Protein AF-A0A9N9REV0-F1 (afdb_monomer)

Solvent-accessible surface area (backbone atoms only — not comparable to full-atom values): 5904 Å² total; per-residue (Å²): 127,68,68,65,56,53,52,52,52,53,52,50,52,54,52,50,50,53,52,52,51,50,51,52,51,51,54,52,50,52,52,51,53,50,53,54,51,60,56,54,60,77,67,71,83,71,51,74,66,57,53,46,54,50,48,52,53,51,41,51,53,50,49,38,34,29,69,38,70,37,88,98,43,74,53,42,95,80,69,84,79,78,74,94,51,90,74,53,76,76,45,69,58,63,73,77,77,117

Mean predicted aligned error: 14.19 Å

Organism: NCBI:txid40085

Structure (mmCIF, N/CA/C/O backbone):
data_AF-A0A9N9REV0-F1
#
_entry.id   AF-A0A9N9REV0-F1
#
loop_
_atom_site.group_PDB
_atom_site.id
_atom_site.type_symbol
_atom_site.label_atom_id
_atom_site.label_alt_id
_atom_site.label_comp_id
_atom_site.label_asym_id
_atom_site.label_entity_id
_atom_site.label_seq_id
_atom_site.pdbx_PDB_ins_code
_atom_site.Cartn_x
_atom_site.Cartn_y
_atom_site.Cartn_z
_atom_site.occupancy
_atom_site.B_iso_or_equiv
_atom_site.auth_seq_id
_atom_site.auth_comp_id
_atom_site.auth_asym_id
_atom_site.auth_atom_id
_atom_site.pdbx_PDB_model_num
ATOM 1 N N . MET A 1 1 ? -41.044 39.309 25.851 1.00 53.75 1 MET A N 1
ATOM 2 C CA . MET A 1 1 ? -40.738 38.405 24.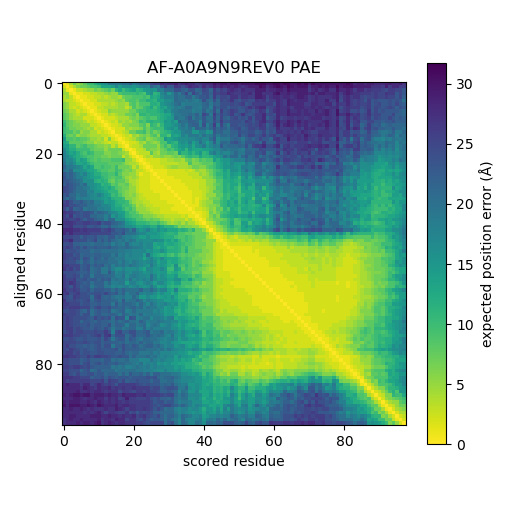716 1.00 53.75 1 MET A CA 1
ATOM 3 C C . MET A 1 1 ? -39.412 38.722 23.996 1.00 53.75 1 MET A C 1
ATOM 5 O O . MET A 1 1 ? -38.942 37.848 23.286 1.00 53.75 1 MET A O 1
ATOM 9 N N . CYS A 1 2 ? -38.752 39.879 24.196 1.00 62.28 2 CYS A N 1
ATOM 10 C CA . CYS A 1 2 ? -37.497 40.219 23.485 1.00 62.28 2 CYS A CA 1
ATOM 11 C C . CYS A 1 2 ? -36.208 39.523 23.973 1.00 62.28 2 CYS A C 1
ATOM 13 O O . CYS A 1 2 ? -35.323 39.263 23.165 1.00 62.28 2 CYS A O 1
ATOM 15 N N . THR A 1 3 ? -36.080 39.192 25.259 1.00 68.62 3 THR A N 1
ATOM 16 C CA . THR A 1 3 ? -34.816 38.685 25.834 1.00 68.62 3 THR A CA 1
ATOM 17 C C . THR A 1 3 ? -34.467 37.259 25.402 1.00 68.62 3 THR A C 1
ATOM 19 O O . THR A 1 3 ? -33.303 36.957 25.159 1.00 68.62 3 THR A O 1
ATOM 22 N N . ALA A 1 4 ? -35.464 36.386 25.235 1.00 67.81 4 ALA A N 1
ATOM 23 C CA . ALA A 1 4 ? -35.243 35.011 24.781 1.00 67.81 4 ALA A CA 1
ATOM 24 C C . ALA A 1 4 ? -34.725 34.948 23.330 1.00 67.81 4 ALA A C 1
ATOM 26 O O . ALA A 1 4 ? -33.871 34.122 23.014 1.00 67.81 4 ALA A O 1
ATOM 27 N N . LEU A 1 5 ? -35.192 35.854 22.463 1.00 69.00 5 LEU A N 1
ATOM 28 C CA . LEU A 1 5 ? -34.768 35.913 21.062 1.00 69.00 5 LEU A CA 1
ATOM 29 C C . LEU A 1 5 ? -33.315 36.396 20.925 1.00 69.00 5 LEU A C 1
ATOM 31 O O . LEU A 1 5 ? -32.560 35.846 20.127 1.00 69.00 5 LEU A O 1
ATOM 35 N N . GLN A 1 6 ? -32.902 37.364 21.748 1.00 70.44 6 GLN A N 1
ATOM 36 C CA . GLN A 1 6 ? -31.522 37.862 21.768 1.00 70.44 6 GLN A CA 1
ATOM 37 C C . GLN A 1 6 ? -30.526 36.800 22.258 1.00 70.44 6 GLN A C 1
ATOM 39 O O . GLN A 1 6 ? -29.430 36.696 21.712 1.00 70.44 6 GLN A O 1
ATOM 44 N N . ILE A 1 7 ? -30.916 35.970 23.232 1.00 71.12 7 ILE A N 1
ATOM 45 C CA . ILE A 1 7 ? -30.083 34.863 23.735 1.00 71.12 7 ILE A CA 1
ATOM 46 C C . ILE A 1 7 ? -29.960 33.742 22.690 1.00 71.12 7 ILE A C 1
ATOM 48 O O . ILE A 1 7 ? -28.883 33.190 22.490 1.00 71.12 7 ILE A O 1
ATOM 52 N N . LEU A 1 8 ? -31.037 33.419 21.970 1.00 70.56 8 LEU A N 1
ATOM 53 C CA . LEU A 1 8 ? -30.990 32.440 20.877 1.00 70.56 8 LEU A CA 1
ATOM 54 C C . LEU A 1 8 ? -30.070 32.890 19.733 1.00 70.56 8 LEU A C 1
ATOM 56 O O . LEU A 1 8 ? -29.316 32.080 19.194 1.00 70.56 8 LEU A O 1
ATOM 60 N N . GLN A 1 9 ? -30.093 34.180 19.388 1.00 72.62 9 GLN A N 1
ATOM 61 C CA . GLN A 1 9 ? -29.218 34.740 18.357 1.00 72.62 9 GLN A CA 1
ATOM 62 C C . GLN A 1 9 ? -27.741 34.723 18.775 1.00 72.62 9 GLN A C 1
ATOM 64 O O . GLN A 1 9 ? -26.896 34.340 17.968 1.00 72.62 9 GLN A O 1
ATOM 69 N N . SER A 1 10 ? -27.412 35.068 20.025 1.00 72.06 10 SER A N 1
ATOM 70 C CA . SER A 1 10 ? -26.021 35.036 20.499 1.00 72.06 10 SER A CA 1
ATOM 71 C C . SER A 1 10 ? -25.463 33.611 20.589 1.00 72.06 10 SER A C 1
ATOM 73 O O . SER A 1 10 ? -24.334 33.372 20.157 1.00 72.06 10 SER A O 1
ATOM 75 N N . LEU A 1 11 ? -26.267 32.641 21.040 1.00 76.56 11 LEU A N 1
ATOM 76 C CA . LEU A 1 11 ? -25.876 31.228 21.079 1.00 76.56 11 LEU A CA 1
ATOM 77 C C . LEU A 1 11 ? -25.667 30.641 19.674 1.00 76.56 11 LEU A C 1
ATOM 79 O O . LEU A 1 11 ? -24.718 29.887 19.458 1.00 76.56 11 LEU A O 1
ATOM 83 N N . ALA A 1 12 ? -26.507 31.008 18.699 1.00 70.06 12 ALA A N 1
ATOM 84 C CA . ALA A 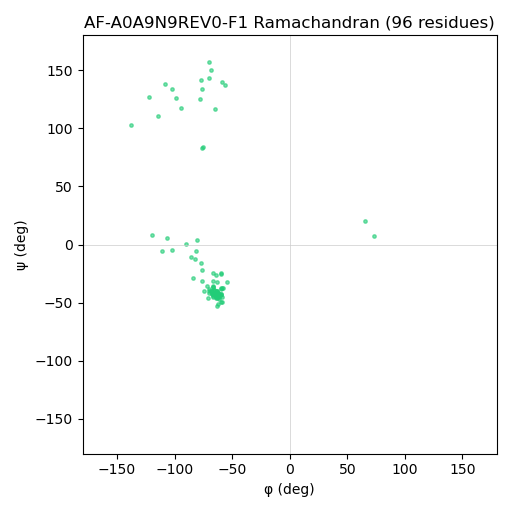1 12 ? -26.350 30.571 17.311 1.00 70.06 12 ALA A CA 1
ATOM 85 C C . ALA A 1 12 ? -25.053 31.109 16.675 1.00 70.06 12 ALA A C 1
ATOM 87 O O . ALA A 1 12 ? -24.352 30.368 15.983 1.00 70.06 12 ALA A O 1
ATOM 88 N N . VAL A 1 13 ? -24.689 32.366 16.957 1.00 74.75 13 VAL A N 1
ATOM 89 C CA . VAL A 1 13 ? -23.438 32.981 16.478 1.00 74.75 13 VAL A CA 1
ATOM 90 C C . VAL A 1 13 ? -22.211 32.327 17.118 1.00 74.75 13 VAL A C 1
ATOM 92 O O . VAL A 1 13 ? -21.228 32.059 16.426 1.00 74.75 13 VAL A O 1
ATOM 95 N N . GLU A 1 14 ? -22.257 32.000 18.410 1.00 71.00 14 GLU A N 1
ATOM 96 C CA . GLU A 1 14 ? -21.144 31.340 19.103 1.00 71.00 14 GLU A CA 1
ATOM 97 C C . GLU A 1 14 ? -20.928 29.895 18.611 1.00 71.00 14 GLU A C 1
ATOM 99 O O . GLU A 1 14 ? -19.789 29.465 18.406 1.00 71.00 14 GLU A O 1
ATOM 104 N N . GLN A 1 15 ? -22.011 29.153 18.355 1.00 69.38 15 GLN A N 1
ATOM 105 C CA . GLN A 1 15 ? -2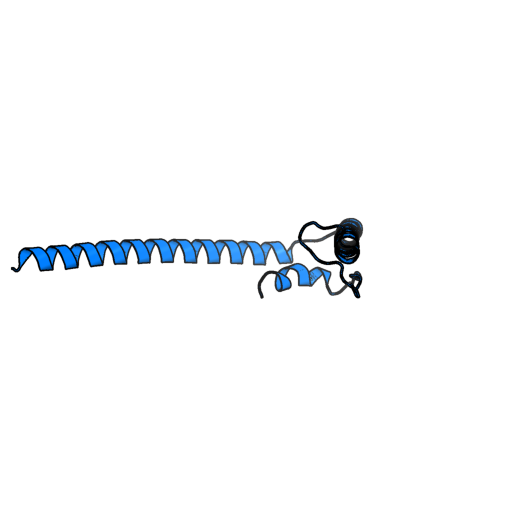1.951 27.805 17.775 1.00 69.38 15 GLN A CA 1
ATOM 106 C C . GLN A 1 15 ? -21.446 27.821 16.326 1.00 69.38 15 GLN A C 1
ATOM 108 O O . GLN A 1 15 ? -20.585 27.017 15.961 1.00 69.38 15 GLN A O 1
ATOM 113 N N . TYR A 1 16 ? -21.912 28.775 15.514 1.00 69.75 16 TYR A N 1
ATOM 114 C CA . TYR A 1 16 ? -21.442 28.960 14.140 1.00 69.75 16 TYR A CA 1
ATOM 115 C C . TYR A 1 16 ? -19.955 29.330 14.092 1.00 69.75 16 TYR A C 1
ATOM 117 O O . TYR A 1 16 ? -19.192 28.750 13.318 1.00 69.75 16 TYR A O 1
ATOM 125 N N . THR A 1 17 ? -19.513 30.231 14.973 1.00 66.25 17 THR A N 1
ATOM 126 C CA . THR A 1 17 ? -18.106 30.646 15.051 1.00 66.25 17 THR A CA 1
ATOM 127 C C . THR A 1 17 ? -17.217 29.481 15.484 1.00 66.25 17 THR A C 1
ATOM 129 O O . THR A 1 17 ? -16.184 29.254 14.860 1.00 66.25 17 THR A O 1
ATOM 132 N N . ARG A 1 18 ? -17.633 28.671 16.472 1.00 69.56 18 ARG A N 1
ATOM 133 C CA . ARG A 1 18 ? -16.895 27.461 16.879 1.00 69.56 18 ARG A CA 1
ATOM 134 C C . ARG A 1 18 ? -16.827 26.399 15.779 1.00 69.56 18 ARG A C 1
ATOM 136 O O . ARG A 1 18 ? -15.749 25.854 15.547 1.00 69.56 18 ARG A O 1
ATOM 143 N N . CYS A 1 19 ? -17.926 26.118 15.075 1.00 64.12 19 CYS A N 1
ATOM 144 C CA . CYS A 1 19 ? -17.911 25.191 13.935 1.00 64.12 19 CYS A CA 1
ATOM 145 C C . CYS A 1 19 ? -17.011 25.694 12.800 1.00 64.12 19 CYS A C 1
ATOM 147 O O . CYS A 1 19 ? -16.211 24.926 12.273 1.00 64.12 19 CYS A O 1
ATOM 149 N N . SER A 1 20 ? -17.094 26.981 12.462 1.00 71.69 20 SER A N 1
ATOM 150 C CA . SER A 1 20 ? -16.279 27.603 11.413 1.00 71.69 20 SER A CA 1
ATOM 151 C C . SER A 1 20 ? -14.781 27.587 11.750 1.00 71.69 20 SER A C 1
ATOM 153 O O . SER A 1 20 ? -13.949 27.251 10.901 1.00 71.69 20 SER A O 1
ATOM 155 N N . LEU A 1 21 ? -14.418 27.856 13.011 1.00 70.38 21 LEU A N 1
ATOM 156 C CA . LEU A 1 21 ? -13.026 27.809 13.467 1.00 70.38 21 LEU A CA 1
ATOM 157 C C . LEU A 1 21 ? -12.467 26.380 13.436 1.00 70.38 21 LEU A C 1
ATOM 159 O O . LEU A 1 21 ? -11.369 26.162 12.925 1.00 70.38 21 LEU A O 1
ATOM 163 N N . ASN A 1 22 ? -13.241 25.400 13.914 1.00 75.75 22 ASN A N 1
ATOM 164 C CA . ASN A 1 22 ? -12.859 23.987 13.872 1.00 75.75 22 ASN A CA 1
ATOM 165 C C . ASN A 1 22 ? -12.726 23.478 12.433 1.00 75.75 22 ASN A C 1
ATOM 167 O O . ASN A 1 22 ? -11.739 22.825 12.108 1.00 75.75 22 ASN A O 1
ATOM 171 N N . LEU A 1 23 ? -13.660 23.836 11.549 1.00 80.00 23 LEU A N 1
ATOM 172 C CA . LEU A 1 23 ? -13.594 23.487 10.131 1.00 80.00 23 LEU A CA 1
ATOM 173 C C . LEU A 1 23 ? -12.347 24.085 9.464 1.00 80.00 23 LEU A C 1
ATOM 175 O O . LEU A 1 23 ? -11.645 23.394 8.731 1.00 80.00 23 LEU A O 1
ATOM 179 N N . THR A 1 24 ? -12.016 25.339 9.774 1.00 84.38 24 THR A N 1
ATOM 180 C CA . THR A 1 24 ? -10.812 26.004 9.255 1.00 84.38 24 THR A CA 1
ATOM 181 C C . THR A 1 24 ? -9.531 25.318 9.736 1.00 84.38 24 THR A C 1
ATOM 183 O O . THR A 1 24 ? -8.602 25.128 8.950 1.00 84.38 24 THR A O 1
ATOM 186 N N . MET A 1 25 ? -9.471 24.907 11.006 1.00 81.50 25 MET A N 1
ATOM 187 C CA . MET A 1 25 ? -8.331 24.158 11.544 1.00 81.50 25 MET A CA 1
ATOM 188 C C . MET A 1 25 ? -8.205 22.776 10.898 1.00 81.50 25 MET A C 1
ATOM 190 O O . MET A 1 25 ? -7.107 22.391 10.501 1.00 81.50 25 MET A O 1
ATOM 194 N N . VAL A 1 26 ? -9.319 22.063 10.710 1.00 86.00 26 VAL A N 1
ATOM 195 C CA . VAL A 1 26 ? -9.341 20.759 10.031 1.00 86.00 26 VAL A CA 1
ATOM 196 C C . VAL A 1 26 ? -8.854 20.886 8.589 1.00 86.00 26 VAL A C 1
ATOM 198 O O . VAL A 1 26 ? -7.973 20.133 8.181 1.00 86.00 26 VAL A O 1
ATOM 201 N N . ILE A 1 27 ? -9.342 21.875 7.833 1.00 89.56 27 ILE A N 1
ATOM 202 C CA . ILE A 1 27 ? -8.898 22.119 6.452 1.00 89.56 27 ILE A CA 1
ATOM 203 C C . ILE A 1 27 ? -7.390 22.395 6.413 1.00 89.56 27 ILE A C 1
ATOM 205 O O . ILE A 1 27 ? -6.681 21.812 5.597 1.00 89.56 27 ILE A O 1
ATOM 209 N N . ARG A 1 28 ? -6.869 23.230 7.321 1.00 89.69 28 ARG A N 1
ATOM 210 C CA . ARG A 1 28 ? -5.428 23.524 7.401 1.00 89.69 28 ARG A CA 1
ATOM 211 C C . ARG A 1 28 ? -4.594 22.279 7.696 1.00 89.69 28 ARG A C 1
ATOM 213 O O . ARG A 1 28 ? -3.563 22.087 7.058 1.00 89.69 28 ARG A O 1
ATOM 220 N N . VAL A 1 29 ? -5.041 21.429 8.620 1.00 89.94 29 VAL A N 1
ATOM 221 C CA . VAL A 1 29 ? -4.359 20.168 8.948 1.00 89.94 29 VAL A CA 1
ATOM 222 C C . VAL A 1 29 ? -4.363 19.220 7.747 1.00 89.94 29 VAL A C 1
ATOM 224 O O . VAL A 1 29 ? -3.314 18.680 7.405 1.00 89.94 29 VAL A O 1
ATOM 227 N N . VAL A 1 30 ? -5.498 19.062 7.060 1.00 90.75 30 VAL A N 1
ATOM 228 C CA . VAL A 1 30 ? -5.598 18.219 5.856 1.00 90.75 30 VAL A CA 1
ATOM 229 C C . VAL A 1 30 ? -4.672 18.726 4.749 1.00 90.75 30 VAL A C 1
ATOM 231 O O . VAL A 1 30 ? -3.926 17.938 4.171 1.00 90.75 30 VAL A O 1
ATOM 234 N N . LEU A 1 31 ? -4.655 20.038 4.492 1.00 89.75 31 LEU A N 1
ATOM 235 C CA . LEU A 1 31 ? -3.765 20.644 3.497 1.00 89.75 31 LEU A CA 1
ATOM 236 C C . LEU A 1 31 ? -2.287 20.446 3.855 1.00 89.75 31 LEU A C 1
ATOM 238 O O . LEU A 1 31 ? -1.479 20.124 2.985 1.00 89.75 31 LEU A O 1
ATOM 242 N N . PHE A 1 32 ? -1.931 20.598 5.131 1.00 90.00 32 PHE A N 1
ATOM 243 C CA . PHE A 1 32 ? -0.564 20.387 5.600 1.00 90.00 32 PHE A CA 1
ATOM 244 C C . PHE A 1 32 ? -0.117 18.928 5.424 1.00 90.00 32 PHE A C 1
ATOM 246 O O . PHE A 1 32 ? 0.955 18.674 4.875 1.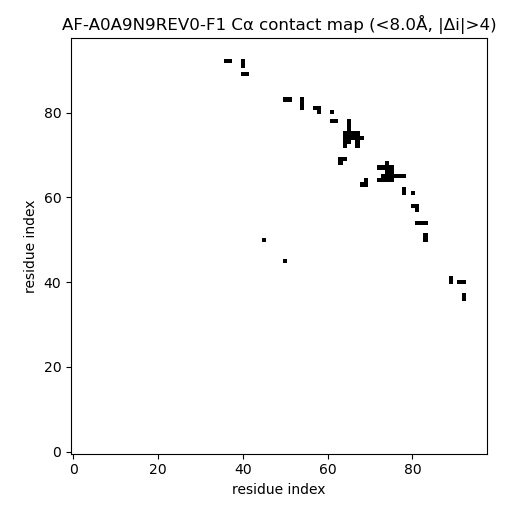00 90.00 32 PHE A O 1
ATOM 253 N N . LEU A 1 33 ? -0.959 17.961 5.804 1.00 87.56 33 LEU A N 1
ATOM 254 C CA . LEU A 1 33 ? -0.684 16.533 5.615 1.00 87.56 33 LEU A CA 1
ATOM 255 C C . LEU A 1 33 ? -0.573 16.154 4.130 1.00 87.56 33 LEU A C 1
ATOM 257 O O . LEU A 1 33 ? 0.326 15.397 3.760 1.00 87.56 33 LEU A O 1
ATOM 261 N N . ALA A 1 34 ? -1.427 16.719 3.271 1.00 83.69 34 ALA A N 1
ATOM 262 C CA . ALA A 1 34 ? -1.370 16.496 1.828 1.00 83.69 34 ALA A CA 1
ATOM 263 C C . ALA A 1 34 ? -0.050 16.995 1.220 1.00 83.69 34 ALA A C 1
ATOM 265 O O . ALA A 1 34 ? 0.601 16.277 0.460 1.00 83.69 34 ALA A O 1
ATOM 266 N N . MET A 1 35 ? 0.396 18.195 1.606 1.00 80.06 35 MET A N 1
ATOM 267 C CA . MET A 1 35 ? 1.671 18.757 1.149 1.00 80.06 35 MET A CA 1
ATOM 268 C C . MET A 1 35 ? 2.869 17.918 1.608 1.00 80.06 35 MET A C 1
ATOM 270 O O . MET A 1 35 ? 3.755 17.630 0.800 1.00 80.06 35 MET A O 1
ATOM 274 N N . LEU A 1 36 ? 2.882 17.468 2.869 1.00 81.81 36 LEU A N 1
ATOM 275 C CA . LEU A 1 36 ? 3.919 16.562 3.374 1.00 81.81 36 LEU A CA 1
ATOM 276 C C . LEU A 1 36 ? 3.952 15.240 2.594 1.00 81.81 36 LEU A C 1
ATOM 278 O O . LEU A 1 36 ? 5.032 14.785 2.213 1.00 81.81 36 LEU A O 1
ATOM 282 N N . GLY A 1 37 ? 2.784 14.661 2.297 1.00 76.75 37 GLY A N 1
ATOM 283 C CA . GLY A 1 37 ? 2.669 13.461 1.469 1.00 76.75 37 GLY A CA 1
ATOM 284 C C . GLY A 1 37 ? 3.258 13.658 0.069 1.00 76.75 37 GLY A C 1
ATOM 285 O O . GLY A 1 37 ? 4.112 12.881 -0.359 1.00 76.75 37 GLY A O 1
ATOM 286 N N . CYS A 1 38 ? 2.885 14.742 -0.618 1.00 73.25 38 CYS A N 1
ATOM 287 C CA . CYS A 1 38 ? 3.387 15.072 -1.956 1.00 73.25 38 CYS A CA 1
ATOM 288 C C . CYS A 1 38 ? 4.915 15.241 -2.010 1.00 73.25 38 CYS A C 1
ATOM 290 O O . CYS A 1 38 ? 5.547 14.845 -2.993 1.00 73.25 38 CYS A O 1
ATOM 292 N N . ILE A 1 39 ? 5.518 15.820 -0.966 1.00 74.88 39 ILE A N 1
ATOM 293 C CA . ILE A 1 39 ? 6.973 16.012 -0.881 1.00 74.88 39 ILE A CA 1
ATOM 294 C C . ILE A 1 39 ? 7.685 14.668 -0.678 1.00 74.88 39 ILE A C 1
ATOM 296 O O . ILE A 1 39 ? 8.648 14.373 -1.388 1.00 74.88 39 ILE A O 1
ATOM 3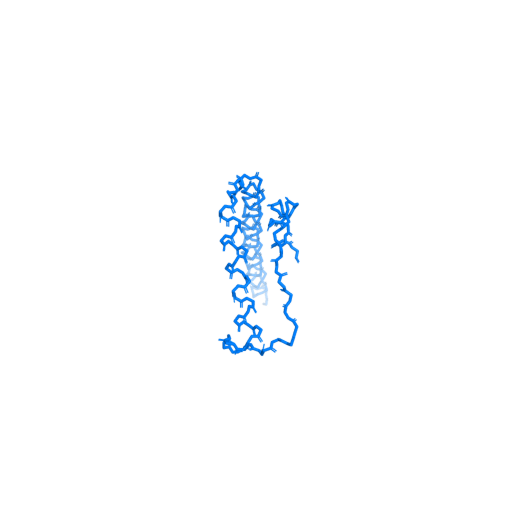00 N N . GLN A 1 40 ? 7.198 13.823 0.237 1.00 67.56 40 GLN A N 1
ATOM 301 C CA . GLN A 1 40 ? 7.816 12.522 0.52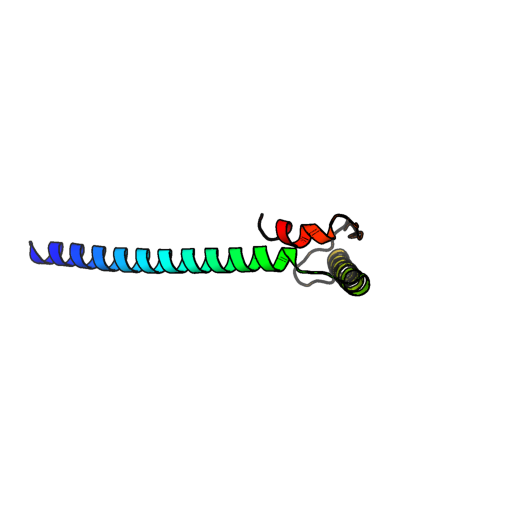6 1.00 67.56 40 GLN A CA 1
ATOM 302 C C . GLN A 1 40 ? 7.788 11.571 -0.679 1.00 67.56 40 GLN A C 1
ATOM 304 O O . GLN A 1 40 ? 8.731 10.811 -0.901 1.00 67.56 40 GLN A O 1
ATOM 309 N N . CYS A 1 41 ? 6.757 11.659 -1.518 1.00 63.00 41 CYS A N 1
ATOM 310 C CA . CYS A 1 41 ? 6.622 10.823 -2.705 1.00 63.00 41 CYS A CA 1
ATOM 311 C C . CYS A 1 41 ? 7.702 11.023 -3.777 1.00 63.00 41 CYS A C 1
ATOM 313 O O . CYS A 1 41 ? 7.961 10.104 -4.551 1.00 63.00 41 CYS A O 1
ATOM 315 N N . LYS A 1 42 ? 8.330 12.203 -3.848 1.00 59.31 42 LYS A N 1
ATOM 316 C CA . LYS A 1 42 ? 9.381 12.491 -4.840 1.00 59.31 42 LYS A CA 1
ATOM 317 C C . LYS A 1 42 ? 10.765 11.979 -4.425 1.00 59.31 42 LYS A C 1
ATOM 319 O O . LYS A 1 42 ? 11.667 11.967 -5.254 1.00 59.31 42 LYS A O 1
ATOM 324 N N . ILE A 1 43 ? 10.939 11.578 -3.163 1.00 60.03 43 ILE A N 1
ATOM 325 C CA . ILE A 1 43 ? 12.253 11.317 -2.544 1.00 60.03 43 ILE A CA 1
ATOM 326 C C . ILE A 1 43 ? 12.489 9.823 -2.244 1.00 60.03 43 ILE A C 1
ATOM 328 O O . ILE A 1 43 ? 13.594 9.424 -1.876 1.00 60.03 43 ILE A O 1
ATOM 332 N N . LEU A 1 44 ? 11.495 8.954 -2.443 1.00 66.56 44 LEU A N 1
ATOM 333 C CA . LEU A 1 44 ? 11.628 7.519 -2.173 1.00 66.56 44 LEU A CA 1
ATOM 334 C C . LEU A 1 44 ? 12.445 6.791 -3.257 1.00 66.56 44 LEU A C 1
ATOM 336 O O . LEU A 1 44 ? 11.907 6.150 -4.159 1.00 66.56 44 LEU A O 1
ATOM 340 N N . ASN A 1 45 ? 13.771 6.846 -3.124 1.00 71.06 45 ASN A N 1
ATOM 341 C CA . ASN A 1 45 ? 14.703 5.971 -3.836 1.00 71.06 45 ASN A CA 1
ATOM 342 C C . ASN A 1 45 ? 14.681 4.568 -3.210 1.00 71.06 45 ASN A C 1
ATOM 344 O O . ASN A 1 45 ? 15.496 4.238 -2.350 1.00 71.06 45 ASN A O 1
ATOM 348 N N . LEU A 1 46 ? 13.720 3.742 -3.625 1.00 74.44 46 LEU A N 1
ATOM 349 C CA . LEU A 1 46 ? 13.635 2.346 -3.198 1.00 74.44 46 LEU A CA 1
ATOM 350 C C . LEU A 1 46 ? 14.677 1.487 -3.923 1.00 74.44 46 LEU A C 1
ATOM 352 O O . LEU A 1 46 ? 14.801 1.531 -5.148 1.00 74.44 46 LEU A O 1
ATOM 356 N N . SER A 1 47 ? 15.384 0.640 -3.177 1.00 82.81 47 SER A N 1
ATOM 357 C CA . SER A 1 47 ? 16.263 -0.368 -3.768 1.00 82.81 47 SER A CA 1
ATOM 358 C C . SER A 1 47 ? 15.454 -1.472 -4.459 1.00 82.81 47 SER A C 1
ATOM 360 O O . SER A 1 47 ? 14.308 -1.762 -4.101 1.00 82.81 47 SER A O 1
ATOM 362 N N . CYS A 1 48 ? 16.067 -2.172 -5.419 1.00 80.56 48 CYS A N 1
ATOM 363 C CA . CYS A 1 48 ? 15.440 -3.322 -6.083 1.00 80.56 48 CYS A CA 1
ATOM 364 C C . CYS A 1 48 ? 14.964 -4.399 -5.093 1.00 80.56 48 CYS A C 1
ATOM 366 O O . CYS A 1 48 ? 13.956 -5.061 -5.344 1.00 80.56 48 CYS A O 1
ATOM 368 N N . GLN A 1 49 ? 15.670 -4.568 -3.971 1.00 84.06 49 GLN A N 1
ATOM 369 C CA . GLN A 1 49 ? 15.300 -5.520 -2.926 1.00 84.06 49 GLN A CA 1
ATOM 370 C C . GLN A 1 49 ? 14.043 -5.075 -2.171 1.00 84.06 49 GLN A C 1
ATOM 372 O O . GLN A 1 49 ? 13.165 -5.902 -1.939 1.00 84.06 49 GLN A O 1
ATOM 377 N N . GLN A 1 50 ? 13.924 -3.784 -1.846 1.00 83.56 50 GLN A N 1
ATOM 378 C CA . GLN A 1 50 ? 12.732 -3.224 -1.197 1.00 83.56 50 GLN A CA 1
ATOM 379 C C . GLN A 1 50 ? 11.502 -3.294 -2.110 1.00 83.56 50 GLN A C 1
ATOM 381 O O . GLN A 1 50 ? 10.408 -3.627 -1.667 1.00 83.56 50 GLN A O 1
ATOM 386 N N . ILE A 1 51 ? 11.680 -3.039 -3.409 1.00 82.44 51 ILE A N 1
ATOM 387 C CA . ILE A 1 51 ? 10.596 -3.175 -4.390 1.00 82.44 51 ILE A CA 1
ATOM 388 C C . ILE A 1 51 ? 10.151 -4.637 -4.492 1.00 82.44 51 ILE A C 1
ATOM 390 O O . ILE A 1 51 ? 8.955 -4.923 -4.540 1.00 82.44 51 ILE A O 1
ATOM 394 N N . ARG A 1 52 ? 11.104 -5.575 -4.519 1.00 85.25 52 ARG A N 1
ATOM 395 C CA . ARG A 1 52 ? 10.806 -7.008 -4.579 1.00 85.25 52 ARG A CA 1
ATOM 396 C C . ARG A 1 52 ? 10.042 -7.470 -3.342 1.00 85.25 52 ARG A C 1
ATOM 398 O O . ARG A 1 52 ? 8.977 -8.055 -3.495 1.00 85.25 52 ARG A O 1
ATOM 405 N N . SER A 1 53 ? 10.528 -7.154 -2.141 1.00 87.62 53 SER A N 1
ATOM 406 C CA . SER A 1 53 ? 9.855 -7.556 -0.901 1.00 87.62 53 SER A CA 1
ATOM 407 C C . SER A 1 53 ? 8.436 -6.994 -0.808 1.00 87.62 53 SER A C 1
ATOM 409 O O . SER A 1 53 ? 7.523 -7.699 -0.379 1.00 87.62 53 SER A O 1
ATOM 411 N N . PHE A 1 54 ? 8.227 -5.762 -1.277 1.00 87.44 54 PHE A N 1
ATOM 412 C CA . PHE A 1 54 ? 6.905 -5.156 -1.354 1.00 87.44 54 PHE A CA 1
ATOM 413 C C . PHE A 1 54 ? 5.965 -5.922 -2.301 1.00 87.44 54 PHE A C 1
ATOM 415 O O . PHE A 1 54 ? 4.858 -6.298 -1.909 1.00 87.44 54 PHE A O 1
ATOM 422 N N . VAL A 1 55 ? 6.398 -6.170 -3.543 1.00 88.00 55 VAL A N 1
ATOM 423 C CA . VAL A 1 55 ? 5.584 -6.862 -4.559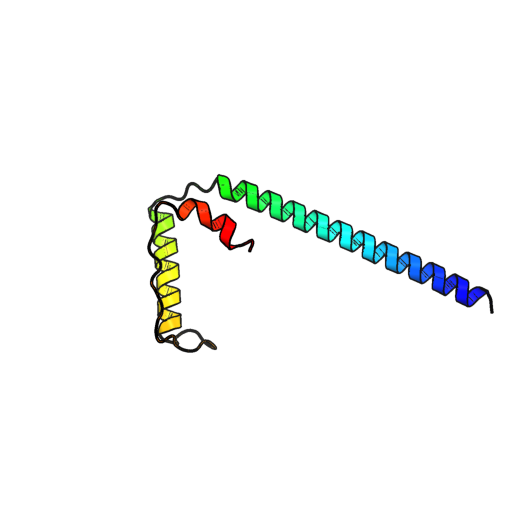 1.00 88.00 55 VAL A CA 1
ATOM 424 C C . VAL A 1 55 ? 5.274 -8.296 -4.126 1.00 88.00 55 VAL A C 1
ATOM 426 O O . VAL A 1 55 ? 4.127 -8.737 -4.233 1.00 88.00 55 VAL A O 1
ATOM 429 N N . ASP A 1 56 ? 6.262 -9.003 -3.581 1.00 92.19 56 ASP A N 1
ATOM 430 C CA . ASP A 1 56 ? 6.110 -10.380 -3.111 1.00 92.19 56 ASP A CA 1
ATOM 431 C C . ASP A 1 56 ? 5.160 -10.455 -1.911 1.00 92.19 56 ASP A C 1
ATOM 433 O O . ASP A 1 56 ? 4.253 -11.291 -1.890 1.00 92.19 56 ASP A O 1
ATOM 437 N N . GLY A 1 57 ? 5.289 -9.533 -0.950 1.00 92.00 57 GLY A N 1
ATOM 438 C CA . GLY A 1 57 ? 4.373 -9.426 0.186 1.00 92.00 57 GLY A CA 1
ATOM 439 C C . GLY A 1 57 ? 2.929 -9.160 -0.249 1.00 92.00 57 GLY A C 1
ATOM 440 O O . GLY A 1 57 ? 1.996 -9.812 0.231 1.00 92.00 57 GLY A O 1
ATOM 441 N N . HIS A 1 58 ? 2.730 -8.262 -1.219 1.00 91.75 58 HIS A N 1
ATOM 442 C CA . HIS A 1 58 ? 1.409 -7.992 -1.787 1.00 91.75 58 HIS A CA 1
ATOM 443 C C . HIS A 1 58 ? 0.814 -9.211 -2.491 1.00 91.75 58 HIS A C 1
ATOM 445 O O . HIS A 1 58 ? -0.361 -9.530 -2.288 1.00 91.75 58 HIS A O 1
ATOM 451 N N . ASN A 1 59 ? 1.605 -9.901 -3.310 1.00 93.81 59 ASN A N 1
ATOM 452 C CA . ASN A 1 59 ? 1.154 -11.089 -4.023 1.00 93.81 59 ASN A CA 1
ATOM 453 C C . ASN A 1 59 ? 0.845 -12.251 -3.072 1.00 93.81 59 ASN A C 1
ATOM 455 O O . ASN A 1 59 ? -0.151 -12.941 -3.277 1.00 93.81 59 ASN A O 1
ATOM 459 N N . ASN A 1 60 ? 1.615 -12.418 -1.993 1.00 95.31 60 ASN A N 1
ATOM 460 C CA . ASN A 1 60 ? 1.324 -13.399 -0.948 1.00 95.31 60 ASN A CA 1
ATOM 461 C C . ASN A 1 60 ? -0.048 -13.129 -0.309 1.00 95.31 60 ASN A C 1
ATOM 463 O O . ASN A 1 60 ? -0.906 -14.011 -0.265 1.00 95.31 60 ASN A O 1
ATOM 467 N N . ARG A 1 61 ? -0.322 -11.881 0.090 1.00 93.00 61 ARG A N 1
ATOM 468 C CA . ARG A 1 61 ? -1.628 -11.528 0.662 1.00 93.00 61 ARG A CA 1
ATOM 469 C C . ARG A 1 61 ? -2.773 -11.716 -0.336 1.00 93.00 61 ARG A C 1
ATOM 471 O O . ARG A 1 61 ? -3.821 -12.240 0.034 1.00 93.00 61 ARG A O 1
ATOM 478 N N . ARG A 1 62 ? -2.576 -11.348 -1.609 1.00 94.00 62 ARG A N 1
ATOM 479 C CA . ARG A 1 62 ? -3.554 -11.602 -2.687 1.00 94.00 62 ARG A CA 1
ATOM 480 C C . ARG A 1 62 ? -3.827 -13.094 -2.863 1.00 94.00 62 ARG A C 1
ATOM 482 O O . ARG A 1 62 ? -4.976 -13.466 -3.072 1.00 94.00 62 ARG A O 1
ATOM 489 N N . GLN A 1 63 ? -2.809 -13.941 -2.734 1.00 94.50 63 GLN A N 1
ATOM 490 C CA . GLN A 1 63 ? -2.955 -15.393 -2.796 1.00 94.50 63 GLN A CA 1
ATOM 491 C C . GLN A 1 63 ? -3.741 -15.944 -1.597 1.00 94.50 63 GLN A C 1
ATOM 493 O O . GLN A 1 63 ? -4.615 -16.788 -1.776 1.00 94.50 63 GLN A O 1
ATOM 498 N N . GLN A 1 64 ? -3.482 -15.462 -0.379 1.00 94.88 64 GLN A N 1
ATOM 499 C CA . GLN A 1 64 ? -4.268 -15.851 0.801 1.00 94.88 64 GLN A CA 1
ATOM 500 C C . GLN A 1 64 ? -5.749 -15.490 0.634 1.00 94.88 64 GLN A C 1
ATOM 502 O O . GLN A 1 64 ? -6.620 -16.302 0.936 1.00 94.88 64 GLN A O 1
ATOM 507 N N . LEU A 1 65 ? -6.017 -14.297 0.103 1.00 94.75 65 LEU A N 1
ATOM 508 C CA . LEU A 1 65 ? -7.361 -13.796 -0.171 1.00 94.75 65 LEU A CA 1
ATOM 509 C C . LEU A 1 65 ? -8.053 -14.613 -1.271 1.00 94.75 65 LEU A C 1
ATOM 511 O O . LEU A 1 65 ? -9.184 -15.048 -1.090 1.00 94.75 65 LEU A O 1
ATOM 515 N N . ALA A 1 66 ? -7.349 -14.913 -2.367 1.00 95.06 66 ALA A N 1
ATOM 516 C CA . ALA A 1 66 ? -7.863 -15.771 -3.434 1.00 95.06 66 ALA A CA 1
ATOM 517 C C . ALA A 1 66 ? -8.256 -17.164 -2.923 1.00 95.06 66 ALA A C 1
ATOM 519 O O . ALA A 1 66 ? -9.290 -17.690 -3.315 1.00 95.06 66 ALA A O 1
ATOM 520 N N . ASN A 1 67 ? -7.484 -17.708 -1.983 1.00 94.62 67 ASN A N 1
ATOM 521 C CA . ASN A 1 67 ? -7.741 -19.003 -1.359 1.00 94.62 67 ASN A CA 1
ATOM 522 C C . ASN A 1 67 ? -8.791 -18.965 -0.233 1.00 94.62 67 ASN A C 1
ATOM 524 O O . ASN A 1 67 ? -8.971 -19.972 0.447 1.00 94.62 67 ASN A O 1
ATOM 528 N N . GLY A 1 68 ? -9.430 -17.819 0.032 1.00 94.88 68 GLY A N 1
ATOM 529 C CA . GLY A 1 68 ? -10.412 -17.683 1.115 1.00 94.88 68 GLY A CA 1
ATOM 530 C C . GLY A 1 68 ? -9.821 -17.847 2.520 1.00 94.88 68 GLY A C 1
ATOM 531 O O . GLY A 1 68 ? -10.547 -18.134 3.465 1.00 94.88 68 GLY A O 1
ATOM 532 N N . LYS A 1 69 ? -8.501 -17.681 2.683 1.00 95.81 69 LYS A N 1
ATOM 533 C CA . LYS A 1 69 ? -7.815 -17.798 3.985 1.00 95.81 69 LYS A CA 1
ATOM 534 C C . LYS A 1 69 ? -7.922 -16.529 4.836 1.00 95.81 69 LYS A C 1
ATOM 536 O O . LYS A 1 69 ? -7.447 -16.514 5.967 1.00 95.81 69 LYS A O 1
ATOM 541 N N . VAL A 1 70 ? -8.501 -15.459 4.291 1.00 93.88 70 VAL A N 1
ATOM 542 C CA . VAL A 1 70 ? -8.706 -14.185 4.987 1.00 93.88 70 VAL A CA 1
ATOM 543 C C . VAL A 1 70 ? -10.116 -14.177 5.591 1.00 93.88 70 VAL A C 1
ATOM 545 O O . VAL A 1 70 ? -11.086 -14.225 4.834 1.00 93.88 70 VAL A O 1
ATOM 548 N N . PRO A 1 71 ? -10.261 -14.103 6.928 1.00 94.75 71 PRO A N 1
ATOM 549 C CA . PRO A 1 71 ? -11.569 -14.102 7.575 1.00 94.75 71 PRO A CA 1
ATOM 550 C C . PRO A 1 71 ? -12.472 -12.975 7.063 1.00 94.75 71 PRO A C 1
ATOM 552 O O . PRO A 1 71 ? -12.029 -11.839 6.897 1.00 94.75 71 PRO A O 1
ATOM 555 N N . GLY A 1 72 ? -13.745 -13.292 6.820 1.00 94.44 72 GLY A N 1
ATOM 556 C CA . GLY A 1 72 ? -14.736 -12.323 6.345 1.00 94.44 72 GLY A CA 1
ATOM 557 C C . GLY A 1 72 ? -14.582 -11.907 4.879 1.00 94.44 72 GLY A C 1
ATOM 558 O O . GLY A 1 72 ? -15.295 -11.008 4.439 1.00 94.44 72 GLY A O 1
ATOM 559 N N . GLN A 1 73 ? -13.683 -12.540 4.114 1.00 90.94 73 GLN A N 1
ATOM 560 C CA . GLN A 1 73 ? -13.526 -12.280 2.684 1.00 90.94 73 GLN A CA 1
ATOM 561 C C . GLN A 1 73 ? -13.713 -13.564 1.867 1.00 90.94 73 GLN A C 1
ATOM 563 O O . GLN A 1 73 ? -13.063 -14.571 2.155 1.00 90.94 73 GLN A O 1
ATOM 568 N N . PRO A 1 74 ? -14.598 -13.561 0.853 1.00 92.12 74 PRO A N 1
ATOM 569 C CA . PRO A 1 74 ? -14.819 -14.734 0.021 1.00 92.12 74 PRO A CA 1
ATOM 570 C C . PRO A 1 74 ? -13.592 -15.029 -0.848 1.00 92.12 74 PRO A C 1
ATOM 572 O O . PRO A 1 74 ? -12.870 -14.122 -1.268 1.00 92.12 74 PRO A O 1
ATOM 575 N N . ALA A 1 75 ? -13.391 -16.312 -1.149 1.00 94.06 75 ALA A N 1
ATOM 576 C CA . ALA A 1 75 ? -12.381 -16.748 -2.103 1.00 94.06 75 ALA A CA 1
ATOM 577 C C . ALA A 1 75 ? -12.633 -16.116 -3.482 1.00 94.06 75 ALA A C 1
ATOM 579 O O . ALA A 1 75 ? -13.773 -16.019 -3.942 1.00 94.06 75 ALA A O 1
ATOM 580 N N . ALA A 1 76 ? -11.561 -15.701 -4.153 1.00 92.44 76 ALA A N 1
ATOM 581 C CA . ALA A 1 76 ? -11.640 -15.108 -5.482 1.00 92.44 76 ALA A CA 1
ATOM 582 C C . ALA A 1 76 ? -11.322 -16.164 -6.544 1.00 92.44 76 ALA A C 1
ATOM 584 O O . ALA A 1 76 ? -10.247 -16.758 -6.522 1.00 92.44 76 ALA A O 1
ATOM 585 N N . SER A 1 77 ? -12.218 -16.343 -7.516 1.00 88.00 77 SER A N 1
ATOM 586 C CA . SER A 1 77 ? -12.011 -17.268 -8.640 1.00 88.00 77 SER A CA 1
ATOM 587 C C . SER A 1 77 ? -10.872 -16.835 -9.568 1.00 88.00 77 SER A C 1
ATOM 589 O O . SER A 1 77 ? -10.184 -17.677 -10.137 1.00 88.00 77 SER A O 1
ATOM 591 N N . VAL A 1 78 ? -10.648 -15.522 -9.714 1.00 90.38 78 VAL A N 1
ATOM 592 C CA . VAL A 1 78 ? -9.585 -14.962 -10.560 1.00 90.38 78 VAL A CA 1
ATOM 593 C C . VAL A 1 78 ? -8.900 -13.797 -9.849 1.00 90.38 78 VAL A C 1
ATOM 595 O O . VAL A 1 78 ? -9.403 -12.675 -9.822 1.00 90.38 78 VAL A O 1
ATOM 598 N N . MET A 1 79 ? -7.704 -14.044 -9.310 1.00 90.50 79 MET A N 1
ATOM 599 C CA . MET A 1 79 ? -6.860 -13.019 -8.694 1.00 90.50 79 MET A CA 1
ATOM 600 C C . MET A 1 79 ? -5.577 -12.821 -9.506 1.00 90.50 79 MET A C 1
ATOM 602 O O . MET A 1 79 ? -4.703 -13.682 -9.533 1.00 90.50 79 MET A O 1
ATOM 606 N N . LYS A 1 80 ? -5.440 -11.666 -10.170 1.00 91.12 80 LYS A N 1
ATOM 607 C CA . LYS A 1 80 ? -4.244 -11.348 -10.975 1.00 91.12 80 LYS A CA 1
ATOM 608 C C . LYS A 1 80 ? -3.020 -11.098 -10.089 1.00 91.12 80 LYS A C 1
ATOM 610 O O . LYS A 1 80 ? -3.151 -10.461 -9.039 1.00 91.12 80 LYS A O 1
ATOM 615 N N . TYR A 1 81 ? -1.844 -11.522 -10.547 1.00 87.38 81 TYR A N 1
ATOM 616 C CA . TYR A 1 81 ? -0.566 -11.191 -9.917 1.00 87.38 81 TYR A CA 1
ATOM 617 C C . TYR A 1 81 ? -0.133 -9.764 -10.251 1.00 87.38 81 TYR A C 1
ATOM 619 O O . TYR A 1 81 ? -0.308 -9.283 -11.371 1.00 87.38 81 TYR A O 1
ATOM 627 N N . MET A 1 82 ? 0.451 -9.090 -9.264 1.00 85.44 82 MET A N 1
ATOM 628 C CA . MET A 1 82 ? 1.142 -7.827 -9.468 1.00 85.44 82 MET A CA 1
ATOM 629 C C . MET A 1 82 ? 2.519 -8.110 -10.063 1.00 85.44 82 MET A C 1
ATOM 631 O O . MET A 1 82 ? 3.311 -8.854 -9.486 1.00 85.44 82 MET A O 1
ATOM 635 N N . VAL A 1 83 ? 2.805 -7.490 -11.203 1.00 83.31 83 VAL A N 1
ATOM 636 C CA . VAL A 1 83 ? 4.111 -7.555 -11.861 1.00 83.31 83 VAL A CA 1
ATOM 637 C C . VAL A 1 83 ? 4.859 -6.257 -11.586 1.00 83.31 83 VAL A C 1
ATOM 639 O O . VAL A 1 83 ? 4.301 -5.166 -11.718 1.00 83.31 83 VAL A O 1
ATOM 642 N N . ARG A 1 84 ? 6.137 -6.364 -11.213 1.00 72.50 84 ARG A N 1
ATOM 643 C CA . ARG A 1 84 ? 7.024 -5.206 -11.078 1.00 72.50 84 ARG A CA 1
ATOM 644 C C . ARG A 1 84 ? 7.226 -4.559 -12.452 1.00 72.50 84 ARG A C 1
ATOM 646 O O . ARG A 1 84 ? 7.838 -5.167 -13.324 1.00 72.50 84 ARG A O 1
ATOM 653 N N . SER A 1 85 ? 6.780 -3.315 -12.615 1.00 67.62 85 SER A N 1
ATOM 654 C CA . SER A 1 85 ? 7.096 -2.474 -13.777 1.00 67.62 85 SER A CA 1
ATOM 655 C C . SER A 1 85 ? 8.057 -1.360 -13.371 1.00 67.62 85 SER A C 1
ATOM 657 O O . SER A 1 85 ? 7.869 -0.740 -12.324 1.00 67.62 85 SER A O 1
ATOM 659 N N . SER A 1 86 ? 9.061 -1.078 -14.203 1.00 62.06 86 SER A N 1
ATOM 660 C CA . SER A 1 86 ? 10.006 0.033 -14.008 1.00 62.06 86 SER A CA 1
ATOM 661 C C . SER A 1 86 ? 9.319 1.406 -13.971 1.00 62.06 86 SER A C 1
ATOM 663 O O . SER A 1 86 ? 9.831 2.317 -13.332 1.00 62.06 86 SER A O 1
ATOM 665 N N . VAL A 1 87 ? 8.134 1.544 -14.577 1.00 59.34 87 VAL A N 1
ATOM 666 C CA . VAL A 1 87 ? 7.371 2.806 -14.640 1.00 59.34 87 VAL A CA 1
ATOM 667 C C . VAL A 1 87 ? 6.520 3.040 -13.380 1.00 59.34 87 VAL A C 1
ATOM 669 O O . VAL A 1 87 ? 6.287 4.176 -12.975 1.00 59.34 87 VAL A O 1
ATOM 672 N N . ILE A 1 88 ? 6.072 1.971 -12.708 1.00 57.59 88 ILE A N 1
ATOM 673 C CA . ILE A 1 88 ? 5.119 2.055 -11.582 1.00 57.59 88 ILE A CA 1
ATOM 674 C C . ILE A 1 88 ? 5.790 2.509 -10.273 1.00 57.59 88 ILE A C 1
ATOM 676 O O . ILE A 1 88 ? 5.098 2.987 -9.376 1.00 57.59 88 ILE A O 1
ATOM 680 N N . SER A 1 89 ? 7.124 2.461 -10.169 1.00 53.78 89 SER A N 1
ATOM 681 C CA . SER A 1 89 ? 7.844 2.916 -8.965 1.00 53.78 89 SER A CA 1
ATOM 682 C C . SER A 1 89 ? 7.598 4.399 -8.641 1.00 53.78 89 SER A C 1
ATOM 684 O O . SER A 1 89 ? 7.648 4.783 -7.479 1.00 53.78 89 SER A O 1
ATOM 686 N N . PHE A 1 90 ? 7.249 5.213 -9.645 1.00 46.53 90 PHE A N 1
ATOM 687 C CA . PHE A 1 90 ? 6.887 6.628 -9.485 1.00 46.53 90 PHE A CA 1
ATOM 688 C C . PHE A 1 90 ? 5.399 6.854 -9.136 1.00 46.53 90 PHE A C 1
ATOM 690 O O . PHE A 1 90 ? 4.989 7.959 -8.790 1.00 46.53 90 PHE A O 1
ATOM 697 N N . SER A 1 91 ? 4.565 5.813 -9.239 1.00 49.62 91 SER A N 1
ATOM 698 C CA . SER A 1 91 ? 3.097 5.905 -9.209 1.00 49.62 91 SER A CA 1
ATOM 699 C C . SER A 1 91 ? 2.465 5.397 -7.904 1.00 49.62 91 SER A C 1
ATOM 701 O O . SER A 1 91 ? 1.244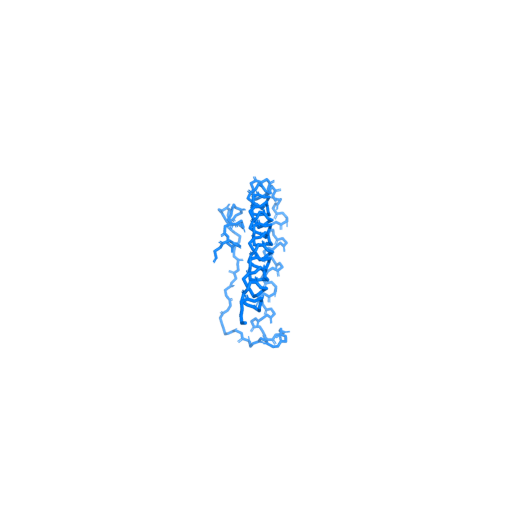 5.370 -7.780 1.00 49.62 91 SER A O 1
ATOM 703 N N . PHE A 1 92 ? 3.259 5.032 -6.890 1.00 47.72 92 PHE A N 1
ATOM 704 C CA . PHE A 1 92 ? 2.708 4.698 -5.568 1.00 47.72 92 PHE A CA 1
ATOM 705 C C . PHE A 1 92 ? 2.078 5.903 -4.859 1.00 47.72 92 PHE A C 1
ATOM 707 O O . PHE A 1 92 ? 1.161 5.725 -4.065 1.00 47.72 92 PHE A O 1
ATOM 714 N N . CYS A 1 93 ? 2.493 7.127 -5.199 1.00 45.75 93 CYS A N 1
ATOM 715 C CA . CYS A 1 93 ? 1.903 8.334 -4.622 1.00 45.75 93 CYS A CA 1
ATOM 716 C C . CYS A 1 93 ? 0.509 8.659 -5.172 1.00 45.75 93 CYS A C 1
ATOM 718 O O . CYS A 1 93 ? -0.387 9.052 -4.432 1.00 45.75 93 CYS A O 1
ATOM 720 N N . TYR A 1 94 ? 0.306 8.481 -6.479 1.00 40.34 94 TYR A N 1
ATOM 721 C CA . TYR A 1 94 ? -0.913 8.945 -7.145 1.00 40.34 94 TYR A CA 1
ATOM 722 C C . TYR A 1 94 ? -2.127 8.053 -6.873 1.00 40.34 94 TYR A C 1
ATOM 724 O O . TYR A 1 94 ? -3.258 8.508 -6.996 1.00 40.34 94 TYR A O 1
ATOM 732 N N . LYS A 1 95 ? -1.910 6.792 -6.481 1.00 44.84 95 LYS A N 1
ATOM 733 C CA . LYS A 1 95 ? -2.987 5.808 -6.286 1.00 44.84 95 LYS A CA 1
ATOM 734 C C . LYS A 1 95 ? -3.580 5.771 -4.873 1.00 44.84 95 LYS A C 1
ATOM 736 O O . LYS A 1 95 ? -4.453 4.954 -4.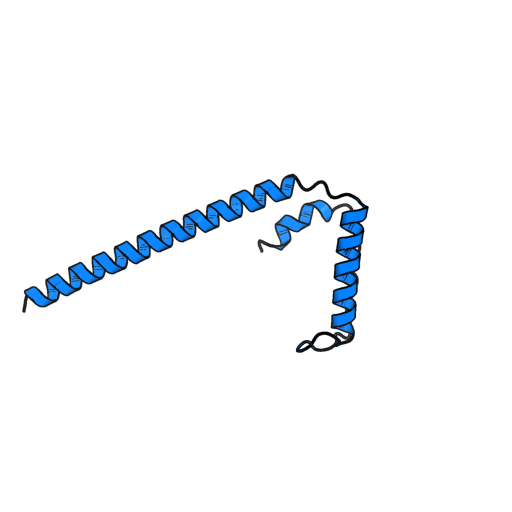618 1.00 44.84 95 LYS A O 1
ATOM 741 N N . LEU A 1 96 ? -3.092 6.625 -3.972 1.00 37.91 96 LEU A N 1
ATOM 742 C CA . LEU A 1 96 ? -3.633 6.830 -2.621 1.00 37.91 96 LEU A CA 1
ATOM 743 C C . LEU A 1 96 ? -4.470 8.118 -2.501 1.00 37.91 96 LEU A C 1
ATOM 745 O O . LEU A 1 96 ? -5.045 8.355 -1.445 1.00 37.91 96 LEU A O 1
ATOM 749 N N . TYR A 1 97 ? -4.541 8.935 -3.560 1.00 34.72 97 TYR A N 1
ATOM 750 C CA . TYR A 1 97 ? -5.193 10.256 -3.563 1.00 34.72 97 TYR A CA 1
ATOM 751 C C . TYR A 1 97 ? -6.366 10.395 -4.555 1.00 34.72 97 TYR A C 1
ATOM 753 O O . TYR A 1 97 ? -6.882 11.498 -4.726 1.00 34.72 97 TYR A O 1
ATOM 761 N N . MET A 1 98 ? -6.798 9.302 -5.189 1.00 32.34 98 MET A N 1
ATOM 762 C CA . MET A 1 98 ? -8.013 9.203 -6.015 1.00 32.34 98 MET A CA 1
ATOM 763 C C . MET A 1 98 ? -8.773 7.946 -5.611 1.00 32.34 98 MET A C 1
ATOM 765 O O . MET A 1 98 ? -10.018 8.010 -5.569 1.00 32.34 98 MET A O 1
#

Sequence (98 aa):
MCTALQILQSLAVEQYTRCSLNLTMVIRVVLFLAMLGCIQCKILNLSCQQIRSFVDGHNNRRQQLANGKVPGQPAASVMKYMVRSSVISFSFCYKLYM

pLDDT: mean 76.72, std 15.76, range [32.34, 95.81]

Secondary structure (DSSP, 8-state):
-HHHHHHHHHHHHHHHHHHHHHHHHHHHHHHHHHHHHHHHHTT----HHHHHHHHHHHHHHHHHHHTT-STT-PPPS--PPPPP-TTGGG-TTGGG--

Foldseek 3Di:
DPPVVVVVVVVVVVVVVVVVVVVVVVVVVVVVVLVVLVVVLVPPPDDPVRLVVVQVVVQVVLVCLLVVVDPPGDHNPDGDRDDDDPVCSSVPSVVVPD

Radius of gyration: 24.68 Å; Cα contacts (8 Å, |Δi|>4): 38; chains: 1; bounding box: 57×59×40 Å

InterPro domains:
  IPR035940 CAP superfamily [G3DSA:3.40.33.10] (34-88)
  IPR035940 CAP superfamily [SSF55797] (25-86)